Protein AF-A0A665T365-F1 (afdb_monomer_lite)

Foldseek 3Di:
DPDDDPPPPPPPDVPDDDDDDDDDDPPDDPPDFDWDFDADDDPPDVCVVVVHDGGDTDQDDPPHGCRPPDPVVVVVSVVVPVVVPD

Sequence (86 aa):
VITEDPGDTYQDLDLGPRLCQISRLEGQTFGFSLLHVLRDVDMGSPAEGAGMEDGDLLLAVNGEPVESMEHEDVVQRIRERWCKGL

pLDDT: mean 80.35, std 18.9, range [29.8, 95.75]

Radius of gyration: 18.34 Å; chains: 1; bounding box: 46×22×56 Å

Secondary structure (DSSP, 8-state):
--PPPTT------S-SPP-------TT---S-----B-----TTSHHHHTT--TT-B--EETTEE-TTS-HHHHHHHHHHHHTT--

Structure (mmCIF, N/CA/C/O backbone):
data_AF-A0A665T365-F1
#
_entry.id   AF-A0A665T365-F1
#
loop_
_atom_site.group_PDB
_atom_site.id
_atom_site.type_symbol
_atom_site.label_atom_id
_atom_site.label_alt_id
_atom_site.label_comp_id
_atom_site.label_asym_id
_atom_site.label_entity_id
_atom_site.label_seq_id
_atom_site.pdbx_PDB_ins_code
_atom_site.Cartn_x
_atom_site.Cartn_y
_atom_site.Cartn_z
_atom_site.occupancy
_atom_site.B_iso_or_equiv
_atom_site.auth_seq_id
_atom_site.auth_comp_id
_atom_site.auth_asym_id
_atom_site.auth_atom_id
_atom_site.pdbx_PDB_model_num
ATOM 1 N N . VAL A 1 1 ? -3.259 -9.663 -33.814 1.00 34.03 1 VAL A N 1
ATOM 2 C CA . VAL A 1 1 ? -3.760 -8.286 -34.001 1.00 34.03 1 VAL A CA 1
ATOM 3 C C . VAL A 1 1 ? -4.985 -8.178 -33.131 1.00 34.03 1 VAL A C 1
ATOM 5 O O . VAL A 1 1 ? -6.023 -8.708 -33.496 1.00 34.03 1 VAL A O 1
ATOM 8 N N . ILE A 1 2 ? -4.801 -7.673 -31.919 1.00 29.80 2 ILE A N 1
ATOM 9 C CA . ILE A 1 2 ? -5.918 -7.381 -31.028 1.00 29.80 2 ILE A CA 1
ATOM 10 C C . ILE A 1 2 ? -6.284 -5.946 -31.383 1.00 29.80 2 ILE A C 1
ATOM 12 O O . ILE A 1 2 ? -5.437 -5.062 -31.300 1.00 29.80 2 ILE A O 1
ATOM 16 N N . THR A 1 3 ? -7.463 -5.768 -31.965 1.00 35.00 3 THR A N 1
ATOM 17 C CA . THR A 1 3 ? -7.973 -4.463 -32.372 1.00 35.00 3 THR A CA 1
ATOM 18 C C . THR A 1 3 ? -8.513 -3.764 -31.136 1.00 35.00 3 THR A C 1
ATOM 20 O O . THR A 1 3 ? -9.399 -4.305 -30.480 1.00 35.00 3 THR A O 1
ATOM 23 N N . GLU A 1 4 ? -7.974 -2.589 -30.833 1.00 47.16 4 GLU A N 1
ATOM 24 C CA . GLU A 1 4 ? -8.590 -1.637 -29.911 1.00 47.16 4 GLU A CA 1
ATOM 25 C C . GLU A 1 4 ? -9.963 -1.262 -30.487 1.00 47.16 4 GLU A C 1
ATOM 27 O O . GLU A 1 4 ? -10.052 -0.760 -31.611 1.00 47.16 4 GLU A O 1
ATOM 32 N N . ASP A 1 5 ? -11.037 -1.589 -29.768 1.00 49.41 5 ASP A N 1
ATOM 33 C CA . ASP A 1 5 ? -12.378 -1.136 -30.127 1.0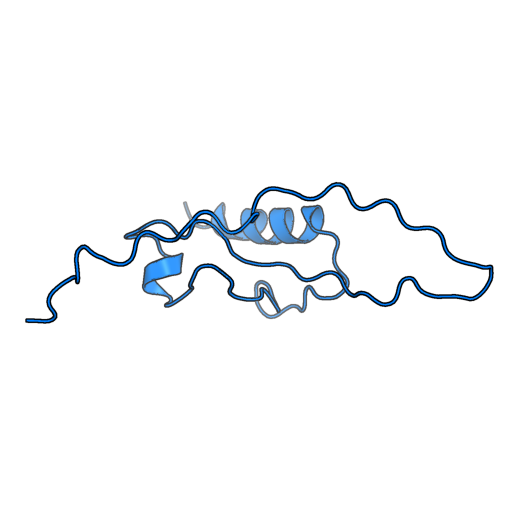0 49.41 5 ASP A CA 1
ATOM 34 C C . ASP A 1 5 ? -12.478 0.356 -29.749 1.00 49.41 5 ASP A C 1
ATOM 36 O O . ASP A 1 5 ? -12.283 0.689 -28.577 1.00 49.41 5 ASP A O 1
ATOM 40 N N . PRO A 1 6 ? -12.758 1.291 -30.679 1.00 52.88 6 PRO A N 1
ATOM 41 C CA . PRO A 1 6 ? -12.798 2.728 -30.383 1.00 52.88 6 PRO A CA 1
ATOM 42 C C . PRO A 1 6 ? -14.002 3.149 -29.515 1.00 52.88 6 PRO A C 1
ATOM 44 O O . PRO A 1 6 ? -14.256 4.344 -29.359 1.00 52.88 6 PRO A O 1
ATOM 47 N N . GLY A 1 7 ? -14.791 2.183 -29.033 1.00 44.75 7 GLY A N 1
ATOM 48 C CA . GLY A 1 7 ? -16.069 2.382 -28.354 1.00 44.75 7 GLY A CA 1
ATOM 49 C C . GLY A 1 7 ? -16.028 2.335 -26.827 1.00 44.75 7 GLY A C 1
ATOM 50 O O . GLY A 1 7 ? -16.990 2.790 -26.208 1.00 44.75 7 GLY A O 1
ATOM 51 N N . ASP A 1 8 ? -14.941 1.870 -26.209 1.00 39.91 8 ASP A N 1
ATOM 52 C CA . ASP A 1 8 ? -14.806 1.902 -24.749 1.00 39.91 8 ASP A CA 1
ATOM 53 C C . ASP A 1 8 ? -14.348 3.293 -24.298 1.00 39.91 8 ASP A C 1
ATOM 55 O O . ASP A 1 8 ? -13.273 3.506 -23.736 1.00 39.91 8 ASP A O 1
ATOM 59 N N . THR A 1 9 ? -15.204 4.291 -24.519 1.00 44.03 9 THR A N 1
ATOM 60 C CA . THR A 1 9 ? -15.252 5.411 -23.586 1.00 44.03 9 THR A CA 1
ATOM 61 C C . THR A 1 9 ? -15.510 4.799 -22.219 1.00 44.03 9 THR A C 1
ATOM 63 O O . THR A 1 9 ? -16.636 4.374 -21.952 1.00 44.03 9 THR A O 1
ATOM 66 N N . TYR A 1 10 ? -14.481 4.745 -21.368 1.00 50.19 10 TYR A N 1
ATOM 67 C CA . TYR A 1 10 ? -14.653 4.733 -19.922 1.00 50.19 10 TYR A CA 1
ATOM 68 C C . TYR A 1 10 ? -15.540 5.935 -19.618 1.00 50.19 10 TYR A C 1
ATOM 70 O O . TYR A 1 10 ? -15.070 7.065 -19.501 1.00 50.19 10 TYR A O 1
ATOM 78 N N . GLN A 1 11 ? -16.854 5.718 -19.643 1.00 49.31 11 GLN A N 1
ATOM 79 C CA . GLN A 1 11 ? -17.807 6.697 -19.179 1.00 49.31 11 GLN A CA 1
ATOM 80 C C . GLN A 1 11 ? -17.420 6.900 -17.735 1.00 49.31 11 GLN A C 1
ATOM 82 O O . GLN A 1 11 ? -17.494 5.945 -16.968 1.00 49.31 11 GLN A O 1
ATOM 87 N N . ASP A 1 12 ? -16.908 8.096 -17.474 1.00 48.22 12 ASP A N 1
ATOM 88 C CA . ASP A 1 12 ? -16.661 8.755 -16.202 1.00 48.22 12 ASP A CA 1
ATOM 89 C C . ASP A 1 12 ? -17.646 8.234 -15.139 1.00 48.22 12 ASP A C 1
ATOM 91 O O . ASP A 1 12 ? -18.690 8.817 -14.849 1.00 48.22 12 ASP A O 1
ATOM 95 N N . LEU A 1 13 ? -17.364 7.044 -14.607 1.00 58.66 13 LEU A N 1
ATOM 96 C CA . LEU A 1 13 ? -17.881 6.601 -13.332 1.00 58.66 13 LEU A CA 1
ATOM 97 C C . LEU A 1 13 ? -17.365 7.678 -12.383 1.00 58.66 13 LEU A C 1
ATOM 99 O O . LEU A 1 13 ? -16.219 8.085 -12.544 1.00 58.66 13 LEU A O 1
ATOM 103 N N . ASP A 1 14 ? -18.173 8.158 -11.441 1.00 60.75 14 ASP A N 1
ATOM 104 C CA . ASP A 1 14 ? -17.769 9.119 -10.405 1.00 60.75 14 ASP A CA 1
ATOM 105 C C . ASP A 1 14 ? -16.621 8.547 -9.521 1.00 60.75 14 ASP A C 1
ATOM 107 O O . ASP A 1 14 ? -16.784 8.285 -8.330 1.00 60.75 14 ASP A O 1
A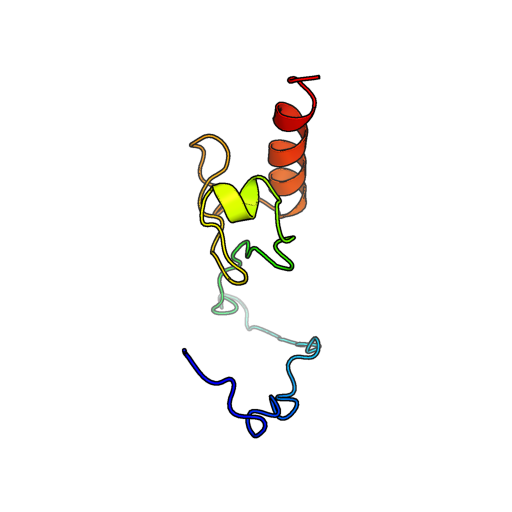TOM 111 N N . LEU A 1 15 ? -15.448 8.312 -10.113 1.00 64.19 15 LEU A N 1
ATOM 112 C CA . LEU A 1 15 ? -14.208 7.767 -9.560 1.00 64.19 15 LEU A CA 1
ATOM 113 C C . LEU A 1 15 ? -13.379 8.879 -8.914 1.00 64.19 15 LEU A C 1
ATOM 115 O O . LEU A 1 15 ? -12.276 8.639 -8.421 1.00 64.19 15 LEU A O 1
ATOM 119 N N . GLY A 1 16 ? -13.915 10.100 -8.911 1.00 69.69 16 GLY A N 1
ATOM 120 C CA . GLY A 1 16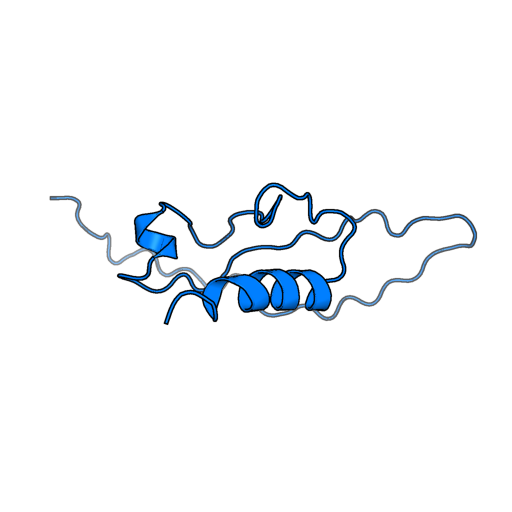 ? -13.372 11.211 -8.163 1.00 69.69 16 GLY A CA 1
ATOM 121 C C . GLY A 1 16 ? -13.376 10.931 -6.656 1.00 69.69 16 GLY A C 1
ATOM 122 O O . GLY A 1 16 ? -14.161 10.121 -6.150 1.00 69.69 16 GLY A O 1
ATOM 123 N N . PRO A 1 17 ? -12.498 11.610 -5.904 1.00 79.75 17 PRO A N 1
ATOM 124 C CA . PRO A 1 17 ? -12.447 11.469 -4.459 1.00 79.75 17 PRO A CA 1
ATOM 125 C C . PRO A 1 17 ? -13.810 11.799 -3.843 1.00 79.75 17 PRO A C 1
ATOM 127 O O . PRO A 1 17 ? -14.419 12.830 -4.133 1.00 79.75 17 PRO A O 1
ATOM 130 N N . ARG A 1 18 ? -14.284 10.928 -2.951 1.00 84.81 18 ARG A N 1
ATOM 131 C CA . ARG A 1 18 ? -15.527 11.136 -2.206 1.00 84.81 18 ARG A CA 1
ATOM 132 C C . ARG A 1 18 ? -15.205 11.643 -0.809 1.00 84.81 18 ARG A C 1
ATOM 134 O O . ARG A 1 18 ? -14.492 10.983 -0.056 1.00 84.81 18 ARG A O 1
ATOM 141 N N . LEU A 1 19 ? -15.777 12.785 -0.433 1.00 86.25 19 LEU A N 1
ATOM 142 C CA . LEU A 1 19 ? -15.786 13.205 0.965 1.00 86.25 19 LEU A CA 1
ATOM 143 C C . LEU A 1 19 ? -16.795 12.343 1.732 1.00 86.25 19 LEU A C 1
ATOM 145 O O . LEU A 1 19 ? -18.006 12.514 1.596 1.00 86.25 19 LEU A O 1
ATOM 149 N N . CYS A 1 20 ? -16.292 11.414 2.540 1.00 86.81 20 CYS A N 1
ATOM 150 C CA . CYS A 1 20 ? -17.112 10.554 3.385 1.00 86.81 20 CYS A CA 1
ATOM 151 C C . CYS A 1 20 ? -17.145 11.104 4.814 1.00 86.81 20 CYS A C 1
ATOM 153 O O . CYS A 1 20 ? -16.140 11.069 5.519 1.00 86.81 20 CYS A O 1
ATOM 155 N N . GLN A 1 21 ? -18.309 11.576 5.261 1.00 92.44 21 GLN A N 1
ATOM 156 C CA . GLN A 1 21 ? -18.539 11.918 6.662 1.00 92.44 21 GLN A CA 1
ATOM 157 C C . GLN A 1 21 ? -19.294 10.777 7.342 1.00 92.44 21 GLN A C 1
ATOM 159 O O . GLN A 1 21 ? -20.396 10.418 6.931 1.00 92.44 21 GLN A O 1
ATOM 164 N N . ILE A 1 22 ? -18.696 10.209 8.384 1.00 92.00 22 ILE A N 1
ATOM 165 C CA . ILE A 1 22 ? -19.230 9.058 9.113 1.00 92.00 22 ILE A CA 1
ATOM 166 C C . ILE A 1 22 ? -19.238 9.342 10.615 1.00 92.00 22 ILE A C 1
ATOM 168 O O . ILE A 1 22 ? -18.309 9.942 11.155 1.00 92.00 22 ILE A O 1
ATOM 172 N N . SER A 1 23 ? -20.293 8.903 11.295 1.00 92.81 23 SER A N 1
ATOM 173 C CA . SER A 1 23 ? -20.412 8.910 12.753 1.00 92.81 23 SER A CA 1
ATOM 174 C C . SER A 1 23 ? -20.683 7.489 13.242 1.00 92.81 23 SER A C 1
ATOM 176 O O . SER A 1 23 ? -21.222 6.659 12.512 1.00 92.81 23 SER A O 1
ATOM 178 N N . ARG A 1 24 ? -20.275 7.193 14.475 1.00 93.62 24 ARG A N 1
ATOM 179 C CA . ARG A 1 24 ? -20.485 5.891 15.115 1.00 93.62 24 ARG A CA 1
ATOM 180 C C . ARG A 1 24 ? -21.020 6.081 16.525 1.00 93.62 24 ARG A C 1
ATOM 182 O O . ARG A 1 24 ? -20.736 7.102 17.153 1.00 93.62 24 ARG A O 1
ATOM 189 N N . LEU A 1 25 ? -21.756 5.094 17.026 1.00 95.44 25 LEU A N 1
ATOM 190 C CA . LEU A 1 25 ? -22.115 5.025 18.441 1.00 95.44 25 LEU A CA 1
ATOM 191 C C . LEU A 1 25 ? -20.929 4.526 19.279 1.00 95.44 25 LEU A C 1
ATOM 193 O O . LEU A 1 25 ? -19.975 3.935 18.761 1.00 95.44 25 LEU A O 1
ATOM 197 N N . GLU A 1 26 ? -20.998 4.745 20.5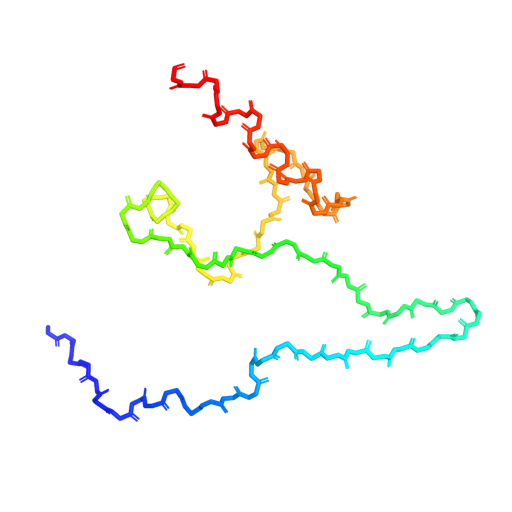91 1.00 94.31 26 GLU A N 1
ATOM 198 C CA . GLU A 1 26 ? -20.013 4.208 21.527 1.00 94.31 26 GLU A CA 1
ATOM 199 C C . GLU A 1 26 ? -19.984 2.671 21.451 1.00 94.31 26 GLU A C 1
ATOM 201 O O . GLU A 1 26 ? -21.021 2.010 21.423 1.00 94.31 26 GLU A O 1
ATOM 206 N N . GLY A 1 27 ? -18.780 2.104 21.340 1.00 94.12 27 GLY A N 1
ATOM 207 C CA . GLY A 1 27 ? -18.567 0.662 21.183 1.00 94.12 27 GLY A CA 1
ATOM 208 C C . GLY A 1 27 ? -18.665 0.112 19.751 1.00 94.12 27 GLY A C 1
ATOM 209 O O . GLY A 1 27 ? -18.297 -1.040 19.539 1.00 94.12 27 GLY A O 1
ATOM 210 N N . GLN A 1 28 ? -19.090 0.896 18.751 1.00 95.75 28 GLN A N 1
ATOM 211 C CA . GLN A 1 28 ? -19.091 0.450 17.347 1.00 95.75 28 GLN A CA 1
ATOM 212 C C . GLN A 1 28 ? -17.714 0.609 16.693 1.00 95.75 28 GLN A C 1
ATOM 214 O O . GLN A 1 28 ? -16.973 1.537 17.012 1.00 95.75 28 GLN A O 1
ATOM 219 N N . THR A 1 29 ? -17.376 -0.250 15.732 1.00 91.00 29 THR A N 1
ATOM 220 C CA . THR A 1 29 ? -16.310 0.037 14.759 1.00 91.00 29 THR A CA 1
ATOM 221 C C . THR A 1 29 ? -16.913 0.741 13.545 1.00 91.00 29 THR A C 1
ATOM 223 O O . THR A 1 29 ? -18.128 0.737 13.357 1.00 91.00 29 THR A O 1
ATOM 226 N N . PHE A 1 30 ? -16.079 1.353 12.706 1.00 90.44 30 PHE A N 1
ATOM 227 C CA . PHE A 1 30 ? -16.562 1.952 11.461 1.00 90.44 30 PHE A CA 1
ATOM 228 C C . PHE A 1 30 ? -16.802 0.932 10.333 1.00 90.44 30 PHE A C 1
ATOM 230 O O . PHE A 1 30 ? -17.343 1.298 9.296 1.00 90.44 30 PHE A O 1
ATOM 237 N N . GLY A 1 31 ? -16.423 -0.336 10.526 1.00 90.38 31 GLY A N 1
ATOM 238 C CA . GLY A 1 31 ? -16.685 -1.404 9.557 1.00 90.38 31 GLY A CA 1
ATOM 239 C C . GLY A 1 31 ? -15.813 -1.376 8.297 1.00 90.38 31 GLY A C 1
ATOM 240 O O . GLY A 1 31 ? -16.232 -1.912 7.277 1.00 90.38 31 GLY A O 1
ATOM 241 N N . PHE A 1 32 ? -14.620 -0.774 8.350 1.00 87.56 32 PHE A N 1
ATOM 242 C CA . PHE A 1 32 ? -13.652 -0.797 7.251 1.00 87.56 32 PHE A CA 1
ATOM 243 C C . PHE A 1 32 ? -12.237 -1.094 7.753 1.00 87.56 32 PHE A C 1
ATOM 245 O O . PHE A 1 32 ? -11.916 -0.844 8.917 1.00 87.56 32 PHE A O 1
ATOM 252 N N . SER A 1 33 ? -11.400 -1.582 6.841 1.00 83.12 33 SER A N 1
ATOM 253 C CA . SER A 1 33 ? -9.951 -1.681 7.006 1.00 83.12 33 SER A CA 1
ATOM 254 C C . SER A 1 33 ? -9.283 -0.801 5.960 1.00 83.12 33 SER A C 1
ATOM 256 O O . SER A 1 33 ? -9.779 -0.685 4.839 1.00 83.12 33 SER A O 1
ATOM 258 N N . LEU A 1 34 ? -8.171 -0.173 6.331 1.00 84.19 34 LEU A N 1
ATOM 259 C CA . LEU A 1 34 ? -7.334 0.552 5.384 1.00 84.19 34 LEU A CA 1
ATOM 260 C C . LEU A 1 34 ? -6.374 -0.433 4.716 1.00 84.19 34 LEU A C 1
ATOM 262 O O . LEU A 1 34 ? -5.860 -1.338 5.370 1.00 84.19 34 LEU A O 1
ATOM 266 N N . LEU A 1 35 ? -6.161 -0.258 3.416 1.00 86.88 35 LEU A N 1
ATOM 267 C CA . LEU A 1 35 ? -5.204 -1.023 2.626 1.00 86.88 35 LEU A CA 1
ATOM 268 C C . LEU A 1 35 ? -4.343 -0.048 1.829 1.00 86.88 35 LEU A C 1
ATOM 270 O O . LEU A 1 35 ? -4.835 0.978 1.356 1.00 86.88 35 LEU A O 1
ATOM 274 N N . HIS A 1 36 ? -3.069 -0.390 1.666 1.00 91.44 36 HIS A N 1
ATOM 275 C CA . HIS A 1 36 ? -2.152 0.343 0.801 1.00 91.44 36 HIS A CA 1
ATOM 276 C C . HIS A 1 36 ? -2.297 -0.198 -0.619 1.00 91.44 36 HIS A C 1
ATOM 278 O O . HIS A 1 36 ? -2.143 -1.398 -0.838 1.00 91.44 36 HIS A O 1
ATOM 284 N N . VAL A 1 37 ? -2.621 0.676 -1.567 1.00 91.25 37 VAL A N 1
ATOM 285 C CA . VAL A 1 37 ? -2.897 0.308 -2.961 1.00 91.25 37 VAL A CA 1
ATOM 286 C C . VAL A 1 37 ? -1.908 1.023 -3.869 1.00 91.25 37 VAL A C 1
ATOM 288 O O . VAL A 1 37 ? -1.660 2.216 -3.686 1.00 91.25 37 VAL A O 1
ATOM 291 N N . LEU A 1 38 ? -1.350 0.303 -4.837 1.00 91.06 38 LEU A N 1
ATOM 292 C CA . LEU A 1 38 ? -0.497 0.873 -5.873 1.00 91.06 38 LEU A CA 1
ATOM 293 C C . LEU A 1 38 ? -1.343 1.572 -6.930 1.00 91.06 38 LEU A C 1
ATOM 295 O O . LEU A 1 38 ? -2.401 1.079 -7.317 1.00 91.06 38 LEU A O 1
ATOM 299 N N . ARG A 1 39 ? -0.881 2.738 -7.369 1.00 91.19 39 ARG A N 1
ATOM 300 C CA . ARG A 1 39 ? -1.521 3.571 -8.386 1.00 91.19 39 ARG A CA 1
ATOM 301 C C . ARG A 1 39 ? -0.446 4.215 -9.246 1.00 91.19 39 ARG A C 1
ATOM 303 O O . ARG A 1 39 ? 0.646 4.472 -8.740 1.00 91.19 39 ARG A O 1
ATOM 310 N N . ASP A 1 40 ? -0.804 4.505 -10.486 1.00 90.56 40 ASP A N 1
ATOM 311 C CA . ASP A 1 40 ? 0.019 5.185 -11.477 1.00 90.56 40 ASP A CA 1
ATOM 312 C C . ASP A 1 40 ? 1.378 4.485 -11.712 1.00 90.56 40 ASP A C 1
ATOM 314 O O . ASP A 1 40 ? 2.444 5.091 -11.594 1.00 90.56 40 ASP A O 1
ATOM 318 N N . VAL A 1 41 ? 1.362 3.182 -12.017 1.00 89.56 41 VAL A N 1
ATOM 319 C CA . VAL A 1 41 ? 2.570 2.419 -12.368 1.00 89.56 41 VAL A CA 1
ATOM 320 C C . VAL A 1 41 ? 3.112 2.887 -13.721 1.00 89.56 41 VAL A C 1
ATOM 322 O O . VAL A 1 41 ? 2.517 2.658 -14.774 1.00 89.56 41 VAL A O 1
ATOM 325 N N . ASP A 1 42 ? 4.284 3.522 -13.691 1.00 92.12 42 ASP A N 1
ATOM 326 C CA . ASP A 1 42 ? 4.939 4.055 -14.885 1.00 92.12 42 ASP A CA 1
ATOM 327 C C . ASP A 1 42 ? 5.415 2.951 -15.847 1.00 92.12 42 ASP A C 1
ATOM 329 O O . ASP A 1 42 ? 6.078 1.984 -15.448 1.00 92.12 42 ASP A O 1
ATOM 333 N N . MET A 1 43 ? 5.185 3.165 -17.145 1.00 92.62 43 MET A N 1
ATOM 334 C CA . MET A 1 43 ? 5.710 2.319 -18.220 1.00 92.62 43 MET A CA 1
ATOM 335 C C . MET A 1 43 ? 7.247 2.321 -18.234 1.00 92.62 43 MET A C 1
ATOM 337 O O . MET A 1 43 ? 7.893 3.369 -18.166 1.00 92.62 43 MET A O 1
ATOM 341 N N . GLY A 1 44 ? 7.846 1.140 -18.363 1.00 93.62 44 GLY A N 1
ATOM 342 C CA . GLY A 1 44 ? 9.290 0.915 -18.337 1.00 93.62 44 GLY A CA 1
ATOM 343 C C . GLY A 1 44 ? 9.919 1.006 -16.944 1.00 93.62 44 GLY A C 1
ATOM 344 O O . GLY A 1 44 ? 11.145 0.924 -16.825 1.00 93.62 44 GLY A O 1
ATOM 345 N N . SER A 1 45 ? 9.120 1.185 -15.888 1.00 92.94 45 SER A N 1
ATOM 346 C CA . SER A 1 45 ? 9.620 1.236 -14.516 1.00 92.94 45 SER A CA 1
ATOM 347 C C . SER A 1 45 ? 10.028 -0.153 -13.999 1.00 92.94 45 SER A C 1
ATOM 349 O O . SER A 1 45 ? 9.544 -1.180 -14.484 1.00 92.94 45 SER A O 1
ATOM 351 N N . PRO A 1 46 ? 10.879 -0.229 -12.957 1.00 91.44 46 PRO A N 1
ATOM 352 C CA . PRO A 1 46 ? 11.139 -1.489 -12.264 1.00 91.44 46 PRO A CA 1
ATOM 353 C C . PRO A 1 46 ? 9.874 -2.148 -11.694 1.00 91.44 46 PRO A C 1
ATOM 355 O O . PRO A 1 46 ? 9.857 -3.365 -11.545 1.00 91.44 46 PRO A O 1
ATOM 358 N N . ALA A 1 47 ? 8.839 -1.361 -11.377 1.00 92.56 47 ALA A N 1
ATOM 359 C CA . ALA A 1 47 ? 7.563 -1.874 -10.891 1.00 92.56 47 ALA A CA 1
ATOM 360 C C . ALA A 1 47 ? 6.806 -2.625 -12.001 1.00 92.56 47 ALA A C 1
ATOM 362 O O . ALA A 1 47 ? 6.442 -3.782 -11.795 1.00 92.56 47 ALA A O 1
ATOM 363 N N . GLU A 1 48 ? 6.683 -2.040 -13.199 1.00 94.31 48 GLU A N 1
ATOM 364 C CA . GLU A 1 48 ? 6.098 -2.730 -14.364 1.00 94.31 48 GLU A CA 1
ATOM 365 C C . GLU A 1 48 ? 6.913 -3.985 -14.723 1.00 94.31 48 GLU A C 1
ATOM 367 O O . GLU A 1 48 ? 6.361 -5.065 -14.920 1.00 94.31 48 GLU A O 1
ATOM 372 N N . GLY A 1 49 ? 8.248 -3.884 -14.727 1.00 95.12 49 GLY A N 1
ATOM 373 C CA . GLY A 1 49 ? 9.130 -5.025 -14.995 1.00 95.12 49 GLY A CA 1
ATOM 374 C C . GLY A 1 49 ? 9.024 -6.160 -13.965 1.00 95.12 49 GLY A C 1
ATOM 375 O O . GLY A 1 49 ? 9.328 -7.309 -14.288 1.00 95.12 49 GLY A O 1
ATOM 376 N N . ALA A 1 50 ? 8.583 -5.857 -12.741 1.00 94.00 50 ALA A N 1
ATOM 377 C CA . ALA A 1 50 ? 8.273 -6.838 -11.704 1.00 94.00 50 ALA A CA 1
ATOM 378 C C . ALA A 1 50 ? 6.847 -7.413 -11.818 1.00 94.00 50 ALA A C 1
ATOM 380 O O . ALA A 1 50 ? 6.496 -8.301 -11.041 1.00 94.00 50 ALA A O 1
ATOM 381 N N . GLY A 1 51 ? 6.050 -6.940 -12.782 1.00 94.69 51 GLY A N 1
ATOM 382 C CA . GLY A 1 51 ? 4.663 -7.348 -12.998 1.00 94.69 51 GLY A CA 1
ATOM 383 C C . GLY A 1 51 ? 3.675 -6.719 -12.018 1.00 94.69 51 GLY A C 1
ATOM 384 O O . GLY A 1 51 ? 2.640 -7.321 -11.760 1.00 94.69 51 GLY A O 1
ATOM 385 N N . MET A 1 52 ? 4.015 -5.569 -11.430 1.00 95.00 52 MET A N 1
ATOM 386 C CA . MET A 1 52 ? 3.115 -4.818 -10.551 1.00 95.00 52 MET A CA 1
ATOM 387 C C . MET A 1 52 ? 2.147 -3.990 -11.399 1.00 95.00 52 MET A C 1
ATOM 389 O O . MET A 1 52 ? 2.562 -3.400 -12.398 1.00 95.00 52 MET A O 1
ATOM 393 N N . GLU A 1 53 ? 0.887 -3.909 -10.980 1.00 92.81 53 GLU A N 1
ATOM 394 C CA . GLU A 1 53 ? -0.183 -3.237 -11.723 1.00 92.81 53 GLU A CA 1
ATOM 395 C C . GLU A 1 53 ? -0.941 -2.210 -10.864 1.00 92.81 53 GLU A C 1
ATOM 397 O O . GLU A 1 53 ? -0.947 -2.246 -9.629 1.00 92.81 53 GLU A O 1
ATOM 402 N N . ASP A 1 54 ? -1.613 -1.270 -11.531 1.00 89.12 54 ASP A N 1
ATOM 403 C CA . ASP A 1 54 ? -2.527 -0.336 -10.878 1.00 89.12 54 ASP A CA 1
ATOM 404 C C . ASP A 1 54 ? -3.664 -1.082 -10.173 1.00 89.12 54 ASP A C 1
ATOM 406 O O . ASP A 1 54 ? -4.387 -1.875 -10.773 1.00 89.12 54 ASP A O 1
ATOM 410 N N . GLY A 1 55 ? -3.864 -0.780 -8.891 1.00 90.50 55 GLY A N 1
ATOM 411 C CA . GLY A 1 55 ? -4.858 -1.445 -8.051 1.00 90.50 55 GLY A CA 1
ATOM 412 C C . GLY A 1 55 ? -4.311 -2.607 -7.222 1.00 90.50 55 GLY A C 1
ATOM 413 O O . GLY A 1 55 ? -5.041 -3.105 -6.360 1.00 90.50 55 GLY A O 1
ATOM 414 N N . ASP A 1 56 ? -3.047 -2.998 -7.403 1.00 93.38 56 ASP A N 1
ATOM 415 C CA . ASP A 1 56 ? -2.415 -4.018 -6.568 1.00 93.38 56 ASP A CA 1
ATOM 416 C C . ASP A 1 56 ? -2.365 -3.608 -5.091 1.00 93.38 56 ASP A C 1
ATOM 418 O O . ASP A 1 56 ? -2.096 -2.457 -4.732 1.00 93.38 56 ASP A O 1
ATOM 422 N N . LEU A 1 57 ? -2.588 -4.587 -4.210 1.00 93.12 57 LEU A N 1
ATOM 423 C CA . LEU A 1 57 ? -2.509 -4.406 -2.763 1.00 93.12 57 LEU A CA 1
ATOM 424 C C . LEU A 1 57 ? -1.077 -4.620 -2.272 1.00 93.12 57 LEU A C 1
ATOM 426 O O . LEU A 1 57 ? -0.505 -5.704 -2.406 1.00 93.12 57 LEU A O 1
ATOM 430 N N . LEU A 1 58 ? -0.517 -3.611 -1.611 1.00 92.56 58 LEU A N 1
ATOM 431 C CA . LEU A 1 58 ? 0.783 -3.717 -0.967 1.00 92.56 58 LEU A CA 1
ATOM 432 C C . LEU A 1 58 ? 0.633 -4.396 0.401 1.00 92.56 58 LEU A C 1
ATOM 434 O O . LEU A 1 58 ? 0.218 -3.773 1.376 1.00 92.56 58 LEU A O 1
ATOM 438 N N . LEU A 1 59 ? 0.993 -5.679 0.470 1.00 93.31 59 LEU A N 1
ATOM 439 C CA . LEU A 1 59 ? 0.892 -6.485 1.695 1.00 93.31 59 LEU A CA 1
ATOM 440 C C . LEU A 1 59 ? 2.166 -6.453 2.549 1.00 93.31 59 LEU A C 1
ATOM 442 O O . LEU A 1 59 ? 2.098 -6.547 3.775 1.00 93.31 59 LEU A O 1
ATOM 446 N N . ALA A 1 60 ? 3.333 -6.315 1.915 1.00 93.12 60 ALA A N 1
ATOM 447 C CA . ALA A 1 60 ? 4.620 -6.307 2.599 1.00 93.12 60 ALA A CA 1
ATOM 448 C C . ALA A 1 60 ? 5.673 -5.478 1.857 1.00 93.12 60 ALA A C 1
ATOM 450 O O . ALA A 1 60 ? 5.693 -5.425 0.629 1.00 93.12 60 ALA A O 1
ATOM 451 N N . VAL A 1 61 ? 6.611 -4.903 2.610 1.00 92.06 61 VAL A N 1
ATOM 452 C CA . VAL A 1 61 ? 7.794 -4.215 2.078 1.00 92.06 61 VAL A CA 1
ATOM 453 C C . VAL A 1 61 ? 9.033 -4.901 2.639 1.00 92.06 61 VAL A C 1
ATOM 455 O O . VAL A 1 61 ? 9.216 -4.982 3.850 1.00 92.06 61 VAL A O 1
ATOM 458 N N . ASN A 1 62 ? 9.901 -5.410 1.759 1.00 87.06 62 ASN A N 1
ATOM 459 C CA . ASN A 1 62 ? 11.106 -6.164 2.141 1.00 87.06 62 ASN A CA 1
ATOM 460 C C . ASN A 1 62 ? 10.830 -7.405 3.017 1.00 87.06 62 ASN A C 1
ATOM 462 O O . ASN A 1 62 ? 11.655 -7.764 3.856 1.00 87.06 62 ASN A O 1
ATOM 466 N N . GLY A 1 63 ? 9.683 -8.060 2.820 1.00 90.12 63 GLY A N 1
ATOM 467 C CA . GLY A 1 63 ? 9.281 -9.243 3.587 1.0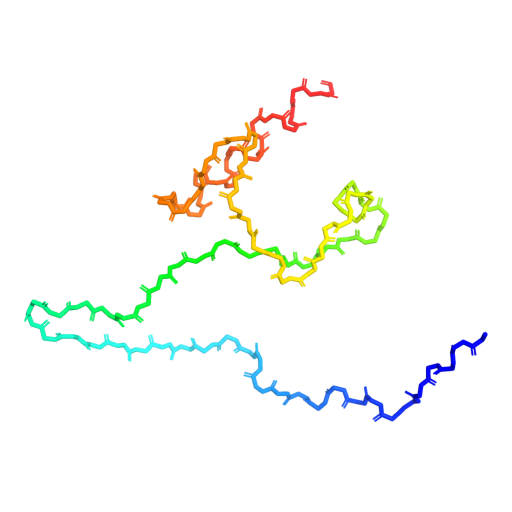0 90.12 63 GLY A CA 1
ATOM 468 C C . GLY A 1 63 ? 8.637 -8.939 4.942 1.00 90.12 63 GLY A C 1
ATOM 469 O O . GLY A 1 63 ? 8.291 -9.872 5.660 1.00 90.12 63 GLY A O 1
ATOM 470 N N . GLU A 1 64 ? 8.445 -7.664 5.286 1.00 90.94 64 GLU A N 1
ATOM 471 C CA . GLU A 1 64 ? 7.735 -7.266 6.500 1.00 90.94 64 GLU A CA 1
ATOM 472 C C . GLU A 1 64 ? 6.303 -6.807 6.184 1.00 90.94 64 GLU A C 1
ATOM 474 O O . GLU A 1 64 ? 6.137 -5.961 5.298 1.00 90.94 64 GLU A O 1
ATOM 479 N N . PRO A 1 65 ? 5.278 -7.337 6.882 1.00 92.56 65 PRO A N 1
ATOM 480 C CA . PRO A 1 65 ? 3.883 -6.958 6.664 1.00 92.56 65 PRO A CA 1
ATOM 481 C C . PRO A 1 65 ? 3.617 -5.477 6.947 1.00 92.56 65 PRO A C 1
ATOM 483 O O . PRO A 1 65 ? 4.133 -4.936 7.924 1.00 92.56 65 PRO A O 1
ATOM 486 N N . VAL A 1 66 ? 2.761 -4.846 6.138 1.00 93.00 66 VAL A N 1
ATOM 487 C CA . VAL A 1 66 ? 2.397 -3.421 6.285 1.00 93.00 66 VAL A CA 1
ATOM 488 C C . VAL A 1 66 ? 0.937 -3.177 6.689 1.00 93.00 66 VAL A C 1
ATOM 490 O O . VAL A 1 66 ? 0.510 -2.030 6.770 1.00 93.00 66 VAL A O 1
ATOM 493 N N . GLU A 1 67 ? 0.167 -4.231 6.973 1.00 89.75 67 GLU A N 1
ATOM 494 C CA . GLU A 1 67 ? -1.280 -4.151 7.261 1.00 89.75 67 GLU A CA 1
ATOM 495 C C . GLU A 1 67 ? -1.627 -3.216 8.429 1.00 89.75 67 GLU A C 1
ATOM 497 O O . GLU A 1 67 ? -2.659 -2.551 8.412 1.00 89.75 67 GLU A O 1
ATOM 502 N N . SER A 1 68 ? -0.767 -3.158 9.449 1.00 88.50 68 SER A N 1
ATOM 503 C CA . SER A 1 68 ? -0.954 -2.313 10.633 1.00 88.50 68 SER A CA 1
ATOM 504 C C . SER A 1 68 ? -0.125 -1.027 10.605 1.00 88.50 68 SER A C 1
ATOM 506 O O . SER A 1 68 ? -0.004 -0.374 11.639 1.00 88.50 68 SER A O 1
ATOM 508 N N . MET A 1 69 ? 0.524 -0.713 9.481 1.00 90.94 69 MET A N 1
ATOM 509 C CA . MET A 1 69 ? 1.395 0.455 9.357 1.00 90.94 69 MET A CA 1
ATOM 510 C C . MET A 1 69 ? 0.635 1.646 8.784 1.00 90.94 69 MET A C 1
ATOM 512 O O . MET A 1 69 ? -0.140 1.507 7.833 1.00 90.94 69 MET A O 1
ATOM 516 N N . GLU A 1 70 ? 0.926 2.828 9.323 1.00 91.38 70 GLU A N 1
ATOM 517 C CA . GLU A 1 70 ? 0.484 4.085 8.735 1.00 91.38 70 GLU A CA 1
ATOM 518 C C . GLU A 1 70 ? 1.141 4.289 7.366 1.00 91.38 70 GLU A C 1
ATOM 520 O O . GLU A 1 70 ? 2.259 3.835 7.104 1.00 91.38 70 GLU A O 1
ATOM 525 N N . HIS A 1 71 ? 0.444 4.991 6.475 1.00 90.06 71 HIS A N 1
ATOM 526 C CA . HIS A 1 71 ? 0.898 5.173 5.095 1.00 90.06 71 HIS A CA 1
ATOM 527 C C . HIS A 1 71 ? 2.286 5.828 5.006 1.00 90.06 71 HIS A C 1
ATOM 529 O O . HIS A 1 71 ? 3.125 5.407 4.208 1.00 90.06 71 HIS A O 1
ATOM 535 N N . GLU A 1 72 ? 2.558 6.820 5.857 1.00 92.38 72 GLU A N 1
ATOM 536 C CA . GLU A 1 72 ? 3.845 7.525 5.888 1.00 92.38 72 GLU A CA 1
ATOM 537 C C . GLU A 1 72 ? 5.016 6.589 6.228 1.00 92.38 72 GLU A C 1
ATOM 539 O O . GLU A 1 72 ? 6.060 6.652 5.572 1.00 92.38 72 GLU A O 1
ATOM 544 N N . ASP A 1 73 ? 4.825 5.666 7.176 1.00 92.75 73 ASP A N 1
ATOM 545 C CA . ASP A 1 73 ? 5.852 4.698 7.573 1.00 92.75 73 ASP A CA 1
ATOM 546 C C . ASP A 1 73 ? 6.168 3.720 6.435 1.00 92.75 73 ASP A C 1
ATOM 548 O O . ASP A 1 73 ? 7.331 3.378 6.194 1.00 92.75 73 ASP A O 1
ATOM 552 N N . VAL A 1 74 ? 5.142 3.285 5.695 1.00 92.31 74 VAL A N 1
ATOM 553 C CA . VAL A 1 74 ? 5.306 2.425 4.513 1.00 92.31 74 VAL A CA 1
ATOM 554 C C . VAL A 1 74 ? 6.121 3.142 3.439 1.00 92.31 74 VAL A C 1
ATOM 556 O O . VAL A 1 74 ? 7.097 2.585 2.927 1.00 92.31 74 VAL A O 1
ATOM 559 N N . VAL A 1 75 ? 5.782 4.400 3.140 1.00 91.50 75 VAL A N 1
ATOM 560 C CA . VAL A 1 75 ? 6.510 5.232 2.170 1.00 91.50 75 VAL A CA 1
ATOM 561 C C . VAL A 1 75 ? 7.966 5.430 2.592 1.00 91.50 75 VAL A C 1
ATOM 563 O O . VAL A 1 75 ? 8.874 5.307 1.763 1.00 91.50 75 VAL A O 1
ATOM 566 N N . GLN A 1 76 ? 8.218 5.706 3.873 1.00 91.75 76 GLN A N 1
ATOM 567 C CA . GLN A 1 76 ? 9.576 5.822 4.397 1.00 91.75 76 GLN A CA 1
ATOM 568 C C . GLN A 1 76 ? 10.357 4.516 4.198 1.00 91.75 76 GLN A C 1
ATOM 570 O O . GLN A 1 76 ? 11.476 4.545 3.682 1.00 91.75 76 GLN A O 1
ATOM 575 N N . ARG A 1 77 ? 9.756 3.367 4.522 1.00 90.56 77 ARG A N 1
ATOM 576 C CA . ARG A 1 77 ? 10.394 2.047 4.397 1.00 90.56 77 ARG A CA 1
ATOM 577 C C . ARG A 1 77 ? 10.748 1.697 2.951 1.00 90.56 77 ARG A C 1
ATOM 579 O O . ARG A 1 77 ? 11.797 1.099 2.702 1.00 90.56 77 ARG A O 1
ATOM 586 N N . ILE A 1 78 ? 9.906 2.098 1.997 1.00 89.94 78 ILE A N 1
ATOM 587 C CA . ILE A 1 78 ? 10.216 2.008 0.567 1.00 89.94 78 ILE A CA 1
ATOM 588 C C . ILE A 1 78 ? 11.433 2.893 0.261 1.00 89.94 78 ILE A C 1
ATOM 590 O O . ILE A 1 78 ? 12.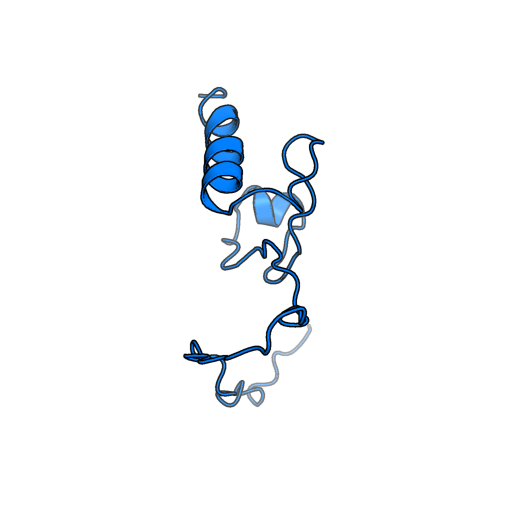426 2.410 -0.264 1.00 89.94 78 ILE A O 1
ATOM 594 N N . ARG A 1 79 ? 11.457 4.164 0.666 1.00 86.75 79 ARG A N 1
ATOM 595 C CA . ARG A 1 79 ? 12.583 5.069 0.347 1.00 86.75 79 ARG A CA 1
ATOM 596 C C . ARG A 1 79 ? 13.927 4.637 0.951 1.00 86.75 79 ARG A C 1
ATOM 598 O O . ARG A 1 79 ? 14.965 4.774 0.305 1.00 86.75 79 ARG A O 1
ATOM 605 N N . GLU A 1 80 ? 13.926 4.092 2.165 1.00 80.12 80 GLU A N 1
ATOM 606 C CA . GLU A 1 80 ? 15.143 3.777 2.929 1.00 80.12 80 GLU A CA 1
ATOM 607 C C . GLU A 1 80 ? 16.091 2.771 2.262 1.00 80.12 80 GLU A C 1
ATOM 609 O O . GLU A 1 80 ? 17.305 2.833 2.491 1.00 80.12 80 GLU A O 1
ATOM 614 N N . ARG A 1 81 ? 15.576 1.837 1.451 1.00 62.97 81 ARG A N 1
ATOM 615 C CA . ARG A 1 81 ? 16.418 0.845 0.757 1.00 62.97 81 ARG A CA 1
ATOM 616 C C . ARG A 1 81 ? 16.687 1.170 -0.705 1.00 62.97 81 ARG A C 1
ATOM 618 O O . ARG A 1 81 ? 17.746 0.794 -1.198 1.00 62.97 81 ARG A O 1
ATOM 625 N N . TRP A 1 82 ? 15.810 1.920 -1.363 1.00 60.03 82 TRP A N 1
ATOM 626 C CA . TRP A 1 82 ? 16.004 2.297 -2.764 1.00 60.03 82 TRP A CA 1
ATOM 627 C C . TRP A 1 82 ? 17.099 3.367 -2.928 1.00 60.03 82 TRP A C 1
ATOM 629 O O . TRP A 1 82 ? 17.796 3.375 -3.936 1.00 60.03 82 TRP A O 1
ATOM 639 N N . CYS A 1 83 ? 17.365 4.182 -1.899 1.00 51.19 83 CYS A N 1
ATOM 640 C CA . CYS A 1 83 ? 18.471 5.151 -1.903 1.00 51.19 83 CYS A CA 1
ATOM 641 C C . CYS A 1 83 ? 19.848 4.579 -1.505 1.00 51.19 83 CYS A C 1
ATOM 643 O O . CYS A 1 83 ? 20.823 5.322 -1.505 1.00 51.19 83 CYS A O 1
ATOM 645 N N . LYS A 1 84 ? 19.965 3.293 -1.135 1.00 46.50 84 LYS A N 1
ATOM 646 C CA . LYS A 1 84 ? 21.258 2.677 -0.746 1.00 46.50 84 LYS A CA 1
ATOM 647 C C . LYS A 1 84 ? 21.942 1.895 -1.877 1.00 46.50 84 LYS A C 1
ATOM 649 O O . LYS A 1 84 ? 22.918 1.196 -1.619 1.00 46.50 84 LYS A O 1
ATOM 654 N N . GLY A 1 85 ? 21.423 1.998 -3.101 1.00 49.81 85 GLY A N 1
ATOM 655 C CA . GLY A 1 85 ? 21.922 1.312 -4.297 1.00 49.81 85 GLY A CA 1
ATOM 656 C C . GLY A 1 85 ? 22.371 2.241 -5.431 1.00 49.81 85 GLY A C 1
ATOM 657 O O . GLY A 1 85 ? 22.373 1.799 -6.577 1.00 49.81 85 GLY A O 1
ATOM 658 N N . LEU A 1 86 ? 22.721 3.496 -5.122 1.00 44.03 86 LEU A N 1
ATOM 659 C CA . LEU A 1 86 ? 23.467 4.410 -5.997 1.00 44.03 86 LEU A CA 1
ATOM 660 C C . LEU A 1 86 ? 24.768 4.828 -5.308 1.00 44.03 86 LEU A C 1
ATOM 662 O O . LEU A 1 86 ? 24.701 5.155 -4.100 1.00 44.03 86 LEU A O 1
#

InterPro domains:
  IPR001478 PDZ domain [PS50106] (19-80)
  IPR001478 PDZ domain [SM00228] (28-86)
  IPR036034 PDZ superfamily [G3DSA:2.30.42.10] (9-83)
  IPR036034 PDZ superfamily [SSF50156] (15-80)
  IPR041489 PDZ domain 6 [PF17820] (39-79)
  IPR051067 Na+/H+ exchange regulatory cofactor [PTHR14191] (13-80)

Organism: Echeneis naucrates (NCBI:txid173247)